Protein AF-X6MQ53-F1 (afdb_monomer_lite)

pLDDT: mean 82.18, std 17.22, range [30.92, 96.94]

Foldseek 3Di:
DDDDDDQDDDDDDPDDDDPLVVLLVVCVVPVVVSLVVLVVLLVQQPPADPVPRHRPRLNSLVSCVSVVVVVVLLVQCVVCLVVVVPVSNLSSLVSLLRPSNDDAPCCCPPPPVVLVVLVVSCPDPSNVVDPSNNVSSVSNNVVVVVRNVVVVVVVVVVVVVVVVVVVVVVPD

Radius of gyration: 19.11 Å; chains: 1; bounding box: 44×43×60 Å

Structure (mmCIF, N/CA/C/O backbone):
data_AF-X6MQ53-F1
#
_entry.id   AF-X6MQ53-F1
#
loop_
_atom_site.group_PDB
_atom_site.id
_atom_site.type_symbol
_atom_site.label_atom_id
_atom_site.label_alt_id
_atom_site.label_comp_id
_atom_site.label_asym_id
_atom_site.label_entity_id
_atom_site.label_seq_id
_atom_site.pdbx_PDB_ins_code
_atom_site.Cartn_x
_atom_site.Cartn_y
_atom_site.Cartn_z
_atom_site.occupancy
_atom_site.B_iso_or_equiv
_atom_site.auth_seq_id
_atom_site.auth_comp_id
_atom_site.auth_asym_id
_atom_site.auth_atom_id
_atom_site.pdbx_PDB_model_num
ATOM 1 N N . MET A 1 1 ? 8.167 -14.534 15.665 1.00 30.92 1 MET A N 1
ATOM 2 C CA . MET A 1 1 ? 8.644 -15.421 14.586 1.00 30.92 1 MET A CA 1
ATOM 3 C C . MET A 1 1 ? 8.215 -14.797 13.272 1.00 30.92 1 MET A C 1
ATOM 5 O O . MET A 1 1 ? 7.021 -14.653 13.065 1.00 30.92 1 MET A O 1
ATOM 9 N N . SER A 1 2 ? 9.162 -14.302 12.473 1.00 35.38 2 SER A N 1
ATOM 10 C CA . SER A 1 2 ? 8.902 -13.622 11.197 1.00 35.38 2 SER A CA 1
ATOM 11 C C . SER A 1 2 ? 9.355 -14.527 10.059 1.00 35.38 2 SER A C 1
ATOM 13 O O . SER A 1 2 ? 10.552 -14.615 9.778 1.00 35.38 2 SER A O 1
ATOM 15 N N . GLU A 1 3 ? 8.414 -15.227 9.445 1.00 42.69 3 GLU A N 1
ATOM 16 C CA . GLU A 1 3 ? 8.685 -16.052 8.277 1.00 42.69 3 GLU A CA 1
ATOM 17 C C . GLU A 1 3 ? 8.462 -15.269 6.973 1.00 42.69 3 GLU A C 1
ATOM 19 O O . GLU A 1 3 ? 7.389 -14.733 6.724 1.00 42.69 3 GLU A O 1
ATOM 24 N N . ILE A 1 4 ? 9.520 -15.288 6.154 1.00 40.56 4 ILE A N 1
ATOM 25 C CA . ILE A 1 4 ? 9.508 -15.465 4.695 1.00 40.56 4 ILE A CA 1
ATOM 26 C C . ILE A 1 4 ? 9.037 -14.258 3.866 1.00 40.56 4 ILE A C 1
ATOM 28 O O . ILE A 1 4 ? 7.897 -14.169 3.426 1.00 40.56 4 ILE A O 1
ATOM 32 N N . PHE A 1 5 ? 9.998 -13.404 3.500 1.00 48.75 5 PHE A N 1
ATOM 33 C CA . PHE A 1 5 ? 9.919 -12.635 2.257 1.00 48.75 5 PHE A CA 1
ATOM 34 C C . PHE A 1 5 ? 10.712 -13.381 1.182 1.00 48.75 5 PHE A C 1
ATOM 36 O O . PHE A 1 5 ? 11.942 -13.446 1.241 1.00 48.75 5 PHE A O 1
ATOM 43 N N . LYS A 1 6 ? 10.012 -13.982 0.212 1.00 43.50 6 LYS A N 1
ATOM 44 C CA . LYS A 1 6 ? 10.640 -14.453 -1.027 1.00 43.50 6 LYS A CA 1
ATOM 45 C C . LYS A 1 6 ? 11.062 -13.218 -1.821 1.00 43.50 6 LYS A C 1
ATOM 47 O O . LYS A 1 6 ? 10.216 -12.470 -2.294 1.00 43.50 6 LYS A O 1
ATOM 52 N N . SER A 1 7 ? 12.367 -12.995 -1.938 1.00 46.00 7 SER A N 1
ATOM 53 C CA . SER A 1 7 ? 12.924 -11.955 -2.803 1.00 46.00 7 SER A CA 1
ATOM 54 C C . SER A 1 7 ? 12.490 -12.207 -4.248 1.00 46.00 7 SER A C 1
ATOM 56 O O . SER A 1 7 ? 12.800 -13.270 -4.795 1.00 46.00 7 SER A O 1
ATOM 58 N N . ARG A 1 8 ? 11.797 -11.248 -4.866 1.00 48.16 8 ARG A N 1
ATOM 59 C CA . ARG A 1 8 ? 11.496 -11.283 -6.301 1.00 48.16 8 ARG A CA 1
ATOM 60 C C . ARG A 1 8 ? 12.811 -11.139 -7.077 1.00 48.16 8 ARG A C 1
ATOM 62 O O . ARG A 1 8 ? 13.616 -10.261 -6.785 1.00 48.16 8 ARG A O 1
ATOM 69 N N . SER A 1 9 ? 13.079 -12.058 -8.001 1.00 41.34 9 SER A N 1
ATOM 70 C CA . SER A 1 9 ? 14.337 -12.123 -8.752 1.00 41.34 9 SER A CA 1
ATOM 71 C C . SER A 1 9 ? 14.326 -11.134 -9.921 1.00 41.34 9 SER A C 1
ATOM 73 O O . SER A 1 9 ? 13.985 -11.509 -11.041 1.00 41.34 9 SER A O 1
ATOM 75 N N . GLY A 1 10 ? 14.681 -9.877 -9.649 1.00 46.91 10 GLY A N 1
ATOM 76 C CA . GLY A 1 10 ? 14.971 -8.851 -10.654 1.00 46.91 10 GLY A CA 1
ATOM 77 C C . GLY A 1 10 ? 16.481 -8.647 -10.877 1.00 46.91 10 GLY A C 1
ATOM 78 O O . GLY A 1 10 ? 17.297 -9.084 -10.055 1.00 46.91 10 GLY A O 1
ATOM 79 N N . PRO A 1 11 ? 16.892 -8.007 -11.988 1.00 44.22 11 PRO A N 1
ATOM 80 C CA . PRO A 1 11 ? 18.291 -7.658 -12.225 1.00 44.22 11 PRO A CA 1
ATOM 81 C C . PRO A 1 11 ? 18.813 -6.730 -11.116 1.00 44.22 11 PRO A C 1
ATOM 83 O O . PRO A 1 11 ? 18.205 -5.711 -10.801 1.00 44.22 11 PRO A O 1
ATOM 86 N N . LYS A 1 12 ? 19.957 -7.091 -10.517 1.00 47.50 12 LYS A N 1
ATOM 87 C CA . LYS A 1 12 ? 20.595 -6.320 -9.438 1.00 47.50 12 LYS A CA 1
ATOM 88 C C . LYS A 1 12 ? 21.009 -4.933 -9.947 1.00 47.50 12 LYS A C 1
ATOM 90 O O . LYS A 1 12 ? 21.859 -4.873 -10.837 1.00 47.50 12 LYS A O 1
ATOM 95 N N . PRO A 1 13 ? 20.518 -3.831 -9.354 1.00 47.22 13 PRO A N 1
ATOM 96 C CA . PRO A 1 13 ? 21.016 -2.507 -9.687 1.00 47.22 13 PRO A CA 1
ATOM 97 C C . PRO A 1 13 ? 22.448 -2.358 -9.163 1.00 47.22 13 PRO A C 1
ATOM 99 O O . PRO A 1 13 ? 22.707 -2.496 -7.965 1.00 47.22 13 PRO A O 1
ATOM 102 N N . THR A 1 14 ? 23.391 -2.077 -10.057 1.00 53.09 14 THR A N 1
ATOM 103 C CA . THR A 1 14 ? 24.742 -1.636 -9.705 1.00 53.09 14 THR A CA 1
ATOM 104 C C . THR A 1 14 ? 24.769 -0.119 -9.492 1.00 53.09 14 THR A C 1
ATOM 106 O O . THR A 1 14 ? 24.431 0.650 -10.383 1.00 53.09 14 THR A O 1
ATOM 109 N N . SER A 1 15 ? 25.243 0.277 -8.307 1.00 52.56 15 SER A N 1
ATOM 110 C CA . SER A 1 15 ? 25.580 1.633 -7.833 1.00 52.56 15 SER A CA 1
ATOM 111 C C . SER A 1 15 ? 24.434 2.568 -7.398 1.00 52.56 15 SER A C 1
ATOM 113 O O . SER A 1 15 ? 23.763 3.205 -8.197 1.00 52.56 15 SER A O 1
ATOM 115 N N . LEU A 1 16 ? 24.253 2.688 -6.079 1.00 46.47 16 LEU A N 1
ATOM 116 C CA . LEU A 1 16 ? 24.550 3.894 -5.292 1.00 46.47 16 LEU A CA 1
ATOM 117 C C . LEU A 1 16 ? 24.456 3.524 -3.802 1.00 46.47 16 LEU A C 1
ATOM 119 O O . LEU A 1 16 ? 23.727 2.604 -3.440 1.00 46.47 16 LEU A O 1
ATOM 123 N N . ASP A 1 17 ? 25.178 4.259 -2.960 1.00 54.31 17 ASP A N 1
ATOM 124 C CA . ASP A 1 17 ? 25.479 4.054 -1.531 1.00 54.31 17 ASP A CA 1
ATOM 125 C C . ASP A 1 17 ? 24.264 4.133 -0.568 1.00 54.31 17 ASP A C 1
ATOM 127 O O . ASP A 1 17 ? 24.298 4.709 0.518 1.00 54.31 17 ASP A O 1
ATOM 131 N N . TRP A 1 18 ? 23.119 3.600 -0.985 1.00 60.84 18 TRP A N 1
ATOM 132 C CA . TRP A 1 18 ? 21.938 3.424 -0.160 1.00 60.84 18 TRP A CA 1
ATOM 133 C C . TRP A 1 18 ? 21.917 1.982 0.325 1.00 60.84 18 TRP A C 1
ATOM 135 O O . TRP A 1 18 ? 21.595 1.064 -0.433 1.00 60.84 18 TRP A O 1
ATOM 145 N N . ASN A 1 19 ? 22.230 1.763 1.603 1.00 85.44 19 ASN A N 1
ATOM 146 C CA . ASN A 1 19 ? 22.020 0.460 2.222 1.00 85.44 19 ASN A CA 1
ATOM 147 C C . ASN A 1 19 ? 20.509 0.226 2.365 1.00 85.44 19 ASN A C 1
ATOM 149 O O . ASN A 1 19 ? 19.901 0.497 3.396 1.00 85.44 19 ASN A O 1
ATOM 153 N N . LEU A 1 20 ? 19.894 -0.250 1.285 1.00 84.75 20 LEU A N 1
ATOM 154 C CA . LEU A 1 20 ? 18.461 -0.485 1.157 1.00 84.75 20 LEU A CA 1
ATOM 155 C C . LEU A 1 20 ? 17.927 -1.405 2.263 1.00 84.75 20 LEU A C 1
ATOM 157 O O . LEU A 1 20 ? 16.833 -1.185 2.778 1.00 84.75 20 LEU A O 1
ATOM 161 N N . LYS A 1 21 ? 18.737 -2.384 2.684 1.00 87.25 21 LYS A N 1
ATOM 162 C CA . LYS A 1 21 ? 18.425 -3.243 3.829 1.00 87.25 21 LYS A CA 1
ATOM 163 C C . LYS A 1 21 ? 18.369 -2.441 5.124 1.00 87.25 21 LYS A C 1
ATOM 165 O O . LYS A 1 21 ? 17.410 -2.597 5.871 1.00 87.25 21 LYS A O 1
ATOM 170 N N . GLN A 1 22 ? 19.348 -1.570 5.373 1.00 89.25 22 GLN A N 1
ATOM 171 C CA . GLN A 1 22 ? 19.333 -0.688 6.543 1.00 89.25 22 GLN A CA 1
ATOM 172 C C . GLN A 1 22 ? 18.131 0.257 6.511 1.00 89.25 22 GLN A C 1
ATOM 174 O O . GLN A 1 22 ? 17.426 0.373 7.507 1.00 89.25 22 GLN A O 1
ATOM 179 N N . PHE A 1 23 ? 17.841 0.862 5.358 1.00 89.88 23 PHE A N 1
ATOM 180 C CA . PHE A 1 23 ? 16.658 1.701 5.183 1.00 89.88 23 PHE A CA 1
ATOM 181 C C . PHE A 1 23 ? 15.368 0.949 5.526 1.00 89.88 23 PHE A C 1
ATOM 183 O O . PHE A 1 23 ? 14.536 1.461 6.272 1.00 89.88 23 PHE A O 1
ATOM 190 N N . PHE A 1 24 ? 15.206 -0.276 5.023 1.00 90.94 24 PHE A N 1
ATOM 191 C CA . PHE A 1 24 ? 14.028 -1.086 5.316 1.00 90.94 24 PHE A CA 1
ATOM 192 C C . PHE A 1 24 ? 13.961 -1.504 6.793 1.00 90.94 24 PHE A C 1
ATOM 194 O O . PHE A 1 24 ? 12.895 -1.469 7.404 1.00 90.94 24 PHE A O 1
ATOM 201 N N . GLN A 1 25 ? 15.094 -1.837 7.413 1.00 91.44 25 GLN A N 1
ATOM 202 C CA . GLN A 1 25 ? 15.150 -2.104 8.853 1.00 91.44 25 GLN A CA 1
ATOM 203 C C . GLN A 1 25 ? 14.749 -0.874 9.675 1.00 91.44 25 GLN A C 1
ATOM 205 O O . GLN A 1 25 ? 13.986 -0.998 10.634 1.00 91.44 25 GLN A O 1
ATOM 210 N N . ASP A 1 26 ? 15.219 0.310 9.291 1.00 92.31 26 ASP A N 1
ATOM 211 C CA . ASP A 1 26 ? 14.870 1.568 9.948 1.00 92.31 26 ASP A CA 1
ATOM 212 C C . ASP A 1 26 ? 13.396 1.922 9.732 1.00 92.31 26 ASP A C 1
ATOM 214 O O . ASP A 1 26 ? 12.738 2.386 10.664 1.00 92.31 26 ASP A O 1
ATOM 218 N N . PHE A 1 27 ? 12.850 1.634 8.547 1.00 92.44 27 PHE A N 1
ATOM 219 C CA . PHE A 1 27 ? 11.418 1.722 8.261 1.00 92.44 27 PHE A CA 1
ATOM 220 C C . PHE A 1 27 ? 10.616 0.824 9.211 1.00 92.44 27 PHE A C 1
ATOM 222 O O . PHE A 1 27 ? 9.654 1.279 9.822 1.00 92.44 27 PHE A O 1
ATOM 229 N N . CYS A 1 28 ? 11.035 -0.428 9.404 1.00 91.62 28 CYS A N 1
ATOM 230 C CA . CYS A 1 28 ? 10.374 -1.355 10.322 1.00 91.62 28 CYS A CA 1
ATOM 231 C C . CYS A 1 28 ? 10.456 -0.909 11.789 1.00 91.62 28 CYS A C 1
ATOM 233 O O . CYS A 1 28 ? 9.496 -1.105 12.533 1.00 91.62 28 CYS A O 1
ATOM 235 N N . LYS A 1 29 ? 11.569 -0.293 12.207 1.00 93.25 29 LYS A N 1
ATOM 236 C CA . LYS A 1 29 ? 11.746 0.245 13.568 1.00 93.25 29 LYS A CA 1
ATOM 237 C C . LYS A 1 29 ? 10.962 1.537 13.798 1.00 93.25 29 LYS A C 1
ATOM 239 O O . LYS A 1 29 ? 10.455 1.759 14.893 1.00 93.25 29 LYS A O 1
ATOM 244 N N . SER A 1 30 ? 10.881 2.402 12.790 1.00 94.00 30 SER A N 1
ATOM 245 C CA . SER A 1 30 ? 10.193 3.693 12.863 1.00 94.00 30 SER A CA 1
ATOM 246 C C . SER A 1 30 ? 9.342 3.933 11.610 1.00 94.00 30 SER A C 1
ATOM 248 O O . SER A 1 30 ? 9.726 4.712 10.728 1.00 94.00 30 SER A O 1
ATOM 250 N N . PRO A 1 31 ? 8.149 3.314 11.535 1.00 91.81 31 PRO A N 1
ATOM 251 C CA . PRO A 1 31 ? 7.302 3.379 10.346 1.00 91.81 31 PRO A CA 1
ATOM 252 C C . PRO A 1 31 ? 6.933 4.797 9.920 1.00 91.81 31 PRO A C 1
ATOM 254 O O . PRO A 1 31 ? 6.937 5.109 8.735 1.00 91.81 31 PRO A O 1
ATOM 257 N N . GLN A 1 32 ? 6.688 5.704 10.868 1.00 90.12 32 GLN A N 1
ATOM 258 C CA . GLN A 1 32 ? 6.350 7.095 10.551 1.00 90.12 32 GLN A CA 1
ATOM 259 C C . GLN A 1 32 ? 7.504 7.842 9.868 1.00 90.12 32 GLN A C 1
ATOM 261 O O . GLN A 1 32 ? 7.282 8.595 8.917 1.00 90.12 32 GLN A O 1
ATOM 266 N N . LYS A 1 33 ? 8.743 7.642 10.340 1.00 91.44 33 LYS A N 1
ATOM 267 C CA . LYS A 1 33 ? 9.937 8.211 9.702 1.00 91.44 33 LYS A CA 1
ATOM 268 C C . LYS A 1 33 ? 10.139 7.575 8.330 1.00 91.44 33 LYS A C 1
ATOM 270 O O . LYS A 1 33 ? 10.333 8.288 7.350 1.00 91.44 33 LYS A O 1
ATOM 275 N N . GLY A 1 34 ? 10.004 6.254 8.260 1.00 91.62 34 GLY A N 1
ATOM 276 C CA . GLY A 1 34 ? 10.089 5.491 7.026 1.00 91.62 34 GLY A CA 1
ATOM 277 C C . GLY A 1 34 ? 9.104 5.964 5.951 1.00 91.62 34 GLY A C 1
ATOM 278 O O . GLY A 1 34 ? 9.518 6.261 4.836 1.00 91.62 34 GLY A O 1
ATOM 279 N N . LEU A 1 35 ? 7.820 6.127 6.287 1.00 92.75 35 LEU A N 1
ATOM 280 C CA . LEU A 1 35 ? 6.784 6.618 5.369 1.00 92.75 35 LEU A CA 1
ATOM 281 C C . LEU A 1 35 ? 7.104 8.017 4.824 1.00 92.75 35 LEU A C 1
ATOM 283 O O . LEU A 1 35 ? 6.873 8.282 3.645 1.00 92.75 35 LEU A O 1
ATOM 287 N N . LYS A 1 36 ? 7.670 8.911 5.650 1.00 92.25 36 LYS A N 1
ATOM 288 C CA . LYS A 1 36 ? 8.117 10.238 5.192 1.00 92.25 36 LYS A CA 1
ATOM 289 C C . LYS A 1 36 ? 9.237 10.127 4.159 1.00 92.25 36 LYS A C 1
ATOM 291 O O . LYS A 1 36 ? 9.196 10.839 3.160 1.00 92.25 36 LYS A O 1
ATOM 296 N N . GLU A 1 37 ? 10.207 9.247 4.378 1.00 91.56 37 GLU A N 1
ATOM 297 C CA . GLU A 1 37 ? 11.313 9.037 3.440 1.00 91.56 37 GLU A CA 1
ATOM 298 C C 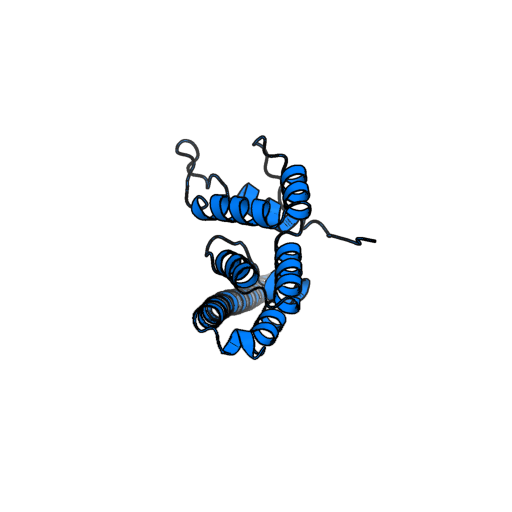. GLU A 1 37 ? 10.849 8.379 2.136 1.00 91.56 37 GLU A C 1
ATOM 300 O O . GLU A 1 37 ? 11.185 8.871 1.062 1.00 91.56 37 GLU A O 1
ATOM 305 N N . VAL A 1 38 ? 9.995 7.350 2.197 1.00 91.88 38 VAL A N 1
ATOM 306 C CA . VAL A 1 38 ? 9.407 6.750 0.984 1.00 91.88 38 VAL A CA 1
ATOM 307 C C . VAL A 1 38 ? 8.615 7.799 0.200 1.00 91.88 38 VAL A C 1
ATOM 309 O O . VAL A 1 38 ? 8.771 7.913 -1.011 1.00 91.88 38 VAL A O 1
ATOM 312 N N . LYS A 1 39 ? 7.823 8.639 0.876 1.00 92.06 39 LYS A N 1
ATOM 313 C CA . LYS A 1 39 ? 7.099 9.732 0.216 1.00 92.06 39 LYS A CA 1
ATOM 314 C C . LYS A 1 39 ? 8.041 10.719 -0.484 1.00 92.06 39 LYS A C 1
ATOM 316 O O . LYS A 1 39 ? 7.736 11.144 -1.595 1.00 92.06 39 LYS A O 1
ATOM 321 N N . LYS A 1 40 ? 9.171 11.077 0.138 1.00 91.06 40 LYS A N 1
ATOM 322 C CA . LYS A 1 40 ? 10.193 11.931 -0.492 1.00 91.06 40 LYS A CA 1
ATOM 323 C C . LYS A 1 40 ? 10.780 11.268 -1.738 1.00 91.06 40 LYS A C 1
ATOM 325 O O . LYS A 1 40 ? 10.890 11.932 -2.765 1.00 91.06 40 LYS A O 1
ATOM 330 N N . LEU A 1 41 ? 11.097 9.973 -1.669 1.00 90.25 41 LEU A N 1
ATOM 331 C CA . LEU A 1 41 ? 11.582 9.211 -2.825 1.00 90.25 41 LEU A CA 1
ATOM 332 C C . LEU A 1 41 ? 10.566 9.240 -3.974 1.00 90.25 41 LEU A C 1
ATOM 334 O O . LEU A 1 41 ? 10.932 9.571 -5.095 1.00 90.25 41 LEU A O 1
ATOM 338 N N . LEU A 1 42 ? 9.285 8.997 -3.685 1.00 89.75 42 LEU A N 1
ATOM 339 C CA . LEU A 1 42 ? 8.218 9.028 -4.692 1.00 89.75 42 LEU A CA 1
ATOM 340 C C . LEU A 1 42 ? 7.996 10.425 -5.284 1.00 89.75 42 LEU A C 1
ATOM 342 O O . LEU A 1 42 ? 7.727 10.546 -6.473 1.00 89.75 42 LEU A O 1
ATOM 346 N N . SER A 1 43 ? 8.120 11.494 -4.486 1.00 88.81 43 SER A N 1
ATOM 347 C CA . SER A 1 43 ? 7.982 12.871 -4.996 1.00 88.81 43 SER A CA 1
ATOM 348 C C . SER A 1 43 ? 9.074 13.272 -5.987 1.00 88.81 43 SER A C 1
ATOM 350 O O . SER A 1 43 ? 8.888 14.217 -6.743 1.00 88.81 43 SER A O 1
ATOM 352 N N . ARG A 1 44 ? 10.186 12.538 -5.980 1.00 87.75 44 ARG A N 1
ATOM 353 C CA . ARG A 1 44 ? 11.358 12.742 -6.830 1.00 87.75 44 ARG A CA 1
ATOM 354 C C . ARG A 1 44 ? 11.541 11.606 -7.837 1.00 87.75 44 ARG A C 1
ATOM 356 O O . ARG A 1 44 ? 12.595 11.474 -8.442 1.00 87.75 44 ARG A O 1
ATOM 363 N N . ALA A 1 45 ? 10.535 10.747 -8.000 1.00 84.06 45 ALA A N 1
ATOM 364 C CA . ALA A 1 45 ? 10.628 9.587 -8.881 1.00 84.06 45 ALA A CA 1
ATOM 365 C C . ALA A 1 45 ? 10.729 9.974 -10.366 1.00 84.06 45 ALA A C 1
ATOM 367 O O . ALA A 1 45 ? 11.286 9.214 -11.149 1.00 84.06 45 ALA A O 1
ATOM 368 N N . ALA A 1 46 ? 10.223 11.156 -10.731 1.00 83.69 46 ALA A N 1
ATOM 369 C CA . ALA A 1 46 ? 10.346 11.721 -12.071 1.00 83.69 46 ALA A CA 1
ATOM 370 C C . ALA A 1 46 ? 11.687 12.435 -12.316 1.00 83.69 46 ALA A C 1
ATOM 372 O O . ALA A 1 46 ? 11.952 12.830 -13.450 1.00 83.69 46 ALA A O 1
ATOM 373 N N . ASP A 1 47 ? 12.506 12.640 -11.275 1.00 87.25 47 ASP A N 1
ATOM 374 C CA . ASP A 1 47 ? 13.815 13.271 -11.425 1.00 87.25 47 ASP A CA 1
ATOM 375 C C . ASP A 1 47 ? 14.685 12.352 -12.290 1.00 87.25 47 ASP A C 1
ATOM 377 O O . ASP A 1 47 ? 14.849 11.166 -11.986 1.00 87.25 47 ASP A O 1
ATOM 381 N N . VAL A 1 48 ? 15.256 12.905 -13.356 1.00 85.81 48 VAL A N 1
ATOM 382 C CA . VAL A 1 48 ? 16.173 12.189 -14.243 1.00 85.81 48 VAL A CA 1
ATOM 383 C C . VAL A 1 48 ? 17.602 12.645 -14.002 1.00 85.81 48 VAL A C 1
ATOM 385 O O . VAL A 1 48 ? 17.865 13.813 -13.708 1.00 85.81 48 VAL A O 1
ATOM 388 N N . ASP A 1 49 ? 18.534 11.713 -14.124 1.00 78.12 49 ASP A N 1
ATOM 389 C CA . ASP A 1 49 ? 19.954 12.017 -14.133 1.00 78.12 49 ASP A CA 1
ATOM 390 C C . ASP A 1 49 ? 20.297 12.813 -15.411 1.00 78.12 49 ASP A C 1
ATOM 392 O O . ASP A 1 49 ? 20.014 12.346 -16.517 1.00 78.12 49 ASP A O 1
ATOM 396 N N . PRO A 1 50 ? 20.899 14.009 -15.307 1.00 76.19 50 PRO A N 1
ATOM 397 C CA . PRO A 1 50 ? 21.195 14.841 -16.471 1.00 76.19 50 PRO A CA 1
ATOM 398 C C . PRO A 1 50 ? 22.297 14.271 -17.380 1.00 76.19 50 PRO A C 1
ATOM 400 O O . PRO A 1 50 ? 22.418 14.710 -18.521 1.00 76.19 50 PRO A O 1
ATOM 403 N N . GLN A 1 51 ? 23.109 13.326 -16.899 1.00 79.38 51 GLN A N 1
ATOM 404 C CA . GLN A 1 51 ? 24.172 12.675 -17.666 1.00 79.38 51 GLN A CA 1
ATOM 405 C C . GLN A 1 51 ? 23.681 11.405 -18.361 1.00 79.38 51 GLN A C 1
ATOM 407 O O . GLN A 1 51 ? 24.065 11.148 -19.500 1.00 79.38 51 GLN A O 1
ATOM 412 N N . THR A 1 52 ? 22.849 10.605 -17.690 1.00 81.75 52 THR A N 1
ATOM 413 C CA . THR A 1 52 ? 22.399 9.302 -18.218 1.00 81.75 52 THR A CA 1
ATOM 414 C C . THR A 1 52 ? 20.973 9.320 -18.766 1.00 81.75 52 THR A C 1
ATOM 416 O O . THR A 1 52 ? 20.579 8.396 -19.476 1.00 81.75 52 THR A O 1
ATOM 419 N N . GLY A 1 53 ? 20.185 10.349 -18.442 1.00 80.19 53 GLY A N 1
ATOM 420 C CA . GLY A 1 53 ? 18.761 10.444 -18.769 1.00 80.19 53 GLY A CA 1
ATOM 421 C C . GLY A 1 53 ? 17.876 9.456 -18.001 1.00 80.19 53 GLY A C 1
ATOM 422 O O . GLY A 1 53 ? 16.678 9.386 -18.268 1.00 80.19 53 GLY A O 1
ATOM 423 N N . GLN A 1 54 ? 18.438 8.676 -17.071 1.00 76.75 54 GLN A N 1
ATOM 424 C CA . GLN A 1 54 ? 17.711 7.630 -16.352 1.00 76.75 54 GLN A CA 1
ATOM 425 C C . GLN A 1 54 ? 17.000 8.166 -15.101 1.00 76.75 54 GLN A C 1
ATOM 427 O O . GLN A 1 54 ? 17.490 9.112 -14.479 1.00 76.75 54 GLN A O 1
ATOM 432 N N . PRO A 1 55 ? 15.884 7.548 -14.670 1.00 80.75 55 PRO A N 1
ATOM 433 C CA . PRO A 1 55 ? 15.216 7.907 -13.422 1.00 80.75 55 PRO A CA 1
ATOM 434 C C . PRO A 1 55 ? 16.125 7.723 -12.195 1.00 80.75 55 PRO A C 1
ATOM 436 O O . PRO A 1 55 ? 16.626 6.633 -11.911 1.00 80.75 55 PRO A O 1
ATOM 439 N N . LEU A 1 56 ? 16.300 8.784 -11.405 1.00 80.00 56 LEU A N 1
ATOM 440 C CA . LEU A 1 56 ? 17.292 8.849 -10.324 1.00 80.00 56 LEU A CA 1
ATOM 441 C C . LEU A 1 56 ? 16.973 7.917 -9.137 1.00 80.00 56 LEU A C 1
ATOM 443 O O . LEU A 1 56 ? 17.848 7.568 -8.337 1.00 80.00 56 LEU A O 1
ATOM 447 N N . HIS A 1 57 ? 15.700 7.557 -8.955 1.00 84.75 57 HIS A N 1
ATOM 448 C CA . HIS A 1 57 ? 15.211 6.892 -7.740 1.00 84.75 57 HIS A CA 1
ATOM 449 C C . HIS A 1 57 ? 14.419 5.609 -7.979 1.00 84.75 57 HIS A C 1
ATOM 451 O O . HIS A 1 57 ? 14.050 4.945 -7.008 1.00 84.75 57 HIS A O 1
ATOM 457 N N . GLU A 1 58 ? 14.216 5.218 -9.234 1.00 83.69 58 GLU A N 1
ATOM 458 C CA . GLU A 1 58 ? 13.454 4.021 -9.599 1.00 83.69 58 GLU A CA 1
ATOM 459 C C . GLU A 1 58 ? 14.010 2.765 -8.911 1.00 83.69 58 GLU A C 1
ATOM 461 O O . GLU A 1 58 ? 13.281 2.080 -8.193 1.00 83.69 58 GLU A O 1
ATOM 466 N N . HIS A 1 59 ? 15.327 2.537 -8.975 1.00 83.38 59 HIS A N 1
ATOM 467 C CA . HIS A 1 59 ? 15.981 1.396 -8.320 1.00 83.38 59 HIS A CA 1
ATOM 468 C C . HIS A 1 59 ? 15.750 1.334 -6.797 1.00 83.38 59 HIS A C 1
ATOM 470 O O . HIS A 1 59 ? 15.654 0.246 -6.228 1.00 83.38 59 HIS A O 1
ATOM 476 N N . LYS A 1 60 ? 15.633 2.483 -6.111 1.00 87.62 60 LYS A N 1
ATOM 477 C CA . LYS A 1 60 ? 15.373 2.523 -4.658 1.00 87.62 60 LYS A CA 1
ATOM 478 C C . LYS A 1 60 ? 13.933 2.152 -4.342 1.00 87.62 60 LYS A C 1
ATOM 480 O O . LYS A 1 60 ? 13.681 1.466 -3.354 1.00 87.62 60 LYS A O 1
ATOM 485 N N . ILE A 1 61 ? 13.002 2.622 -5.167 1.00 88.81 61 ILE A N 1
ATOM 486 C CA . ILE A 1 61 ? 11.576 2.351 -5.004 1.00 88.81 61 ILE A CA 1
ATOM 487 C C . ILE A 1 61 ? 11.309 0.867 -5.287 1.00 88.81 61 ILE A C 1
ATOM 489 O O . ILE A 1 61 ? 10.689 0.202 -4.459 1.00 88.81 61 ILE A O 1
ATOM 493 N N . HIS A 1 62 ? 11.852 0.321 -6.379 1.00 88.12 62 HIS A N 1
ATOM 494 C CA . HIS A 1 62 ? 11.769 -1.112 -6.677 1.00 88.12 62 HIS A CA 1
ATOM 495 C C . HIS A 1 62 ? 12.403 -1.959 -5.578 1.00 88.12 62 HIS A C 1
ATOM 497 O O . HIS A 1 62 ? 11.763 -2.873 -5.062 1.00 88.12 62 HIS A O 1
ATOM 503 N N . GLY A 1 63 ? 13.604 -1.594 -5.128 1.00 89.88 63 GLY A N 1
ATOM 504 C CA . GLY A 1 63 ? 14.256 -2.292 -4.029 1.00 89.88 63 GLY A CA 1
ATOM 505 C C . GLY A 1 63 ? 13.434 -2.285 -2.731 1.00 89.88 63 GLY A C 1
ATOM 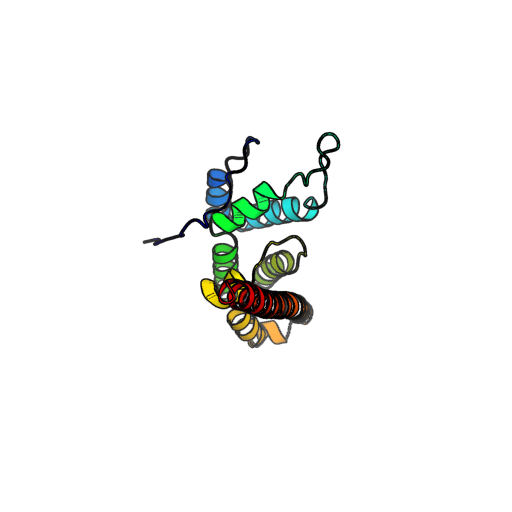506 O O . GLY A 1 63 ? 13.388 -3.284 -2.015 1.00 89.88 63 GLY A O 1
ATOM 507 N N . PHE A 1 64 ? 12.745 -1.184 -2.413 1.00 90.81 64 PHE A N 1
ATOM 508 C CA . PHE A 1 64 ? 11.847 -1.139 -1.256 1.00 90.81 64 PHE A CA 1
ATOM 509 C C . PHE A 1 64 ? 10.698 -2.150 -1.386 1.00 90.81 64 PHE A C 1
ATOM 511 O O . PHE A 1 64 ? 10.359 -2.813 -0.404 1.00 90.81 64 PHE A O 1
ATOM 518 N N . ILE A 1 65 ? 10.127 -2.308 -2.583 1.00 91.38 65 ILE A N 1
ATOM 519 C CA . ILE A 1 65 ? 9.095 -3.319 -2.844 1.00 91.38 65 ILE A CA 1
ATOM 520 C C . ILE A 1 65 ? 9.653 -4.734 -2.713 1.00 91.38 65 ILE A C 1
ATOM 522 O O . ILE A 1 65 ? 9.049 -5.547 -2.015 1.00 91.38 65 ILE A O 1
ATOM 526 N N . GLU A 1 66 ? 10.816 -5.012 -3.303 1.00 89.38 66 GLU A N 1
ATOM 527 C CA . GLU A 1 66 ? 11.468 -6.329 -3.246 1.00 89.38 66 GLU A CA 1
ATOM 528 C C . GLU A 1 66 ? 11.773 -6.789 -1.815 1.00 89.38 66 GLU A C 1
ATOM 530 O O . GLU A 1 66 ? 11.754 -7.986 -1.529 1.00 89.38 66 GLU A O 1
ATOM 535 N N . LEU A 1 67 ? 12.024 -5.849 -0.899 1.00 89.94 67 LEU A N 1
ATOM 536 C CA . LEU A 1 67 ? 12.237 -6.137 0.522 1.00 89.94 67 LEU A CA 1
ATOM 537 C C . LEU A 1 67 ? 10.942 -6.324 1.329 1.00 89.94 67 LEU A C 1
ATOM 539 O O . LEU A 1 67 ? 11.014 -6.549 2.535 1.00 89.94 67 LEU A O 1
ATOM 543 N N . GLY A 1 68 ? 9.767 -6.243 0.700 1.00 90.94 68 GLY A N 1
ATOM 544 C CA . GLY A 1 68 ? 8.475 -6.394 1.374 1.00 90.94 68 GLY A CA 1
ATOM 545 C C . GLY A 1 68 ? 7.839 -5.075 1.817 1.00 90.94 68 GLY A C 1
ATOM 546 O O . GLY A 1 68 ? 6.949 -5.072 2.669 1.00 90.94 68 GLY A O 1
ATOM 547 N N . GLY A 1 69 ? 8.251 -3.943 1.239 1.00 92.94 69 GLY A N 1
ATOM 548 C CA . GLY A 1 69 ? 7.704 -2.616 1.533 1.00 92.94 69 GLY A CA 1
ATOM 549 C C . GLY A 1 69 ? 6.180 -2.531 1.437 1.00 92.94 69 GLY A C 1
ATOM 550 O O . GLY A 1 69 ? 5.534 -2.010 2.348 1.00 92.94 69 GLY A O 1
ATOM 551 N N . ALA A 1 70 ? 5.589 -3.102 0.383 1.00 93.19 70 ALA A N 1
ATOM 552 C CA . ALA A 1 70 ? 4.136 -3.130 0.198 1.00 93.19 70 ALA A CA 1
ATOM 553 C C . ALA A 1 70 ? 3.419 -3.946 1.289 1.00 93.19 70 ALA A C 1
ATOM 555 O O . ALA A 1 70 ? 2.437 -3.477 1.867 1.00 93.19 70 ALA A O 1
ATOM 556 N N . ALA A 1 71 ? 3.948 -5.124 1.635 1.00 93.81 71 ALA A N 1
ATOM 557 C CA . ALA A 1 71 ? 3.411 -5.951 2.714 1.00 93.81 71 ALA A CA 1
ATOM 558 C C . ALA A 1 71 ? 3.469 -5.216 4.058 1.00 93.81 71 ALA A C 1
ATOM 560 O O . ALA A 1 71 ? 2.504 -5.226 4.823 1.00 93.81 71 ALA A O 1
ATOM 561 N N . LYS A 1 72 ? 4.574 -4.508 4.321 1.00 95.00 72 LYS A N 1
ATOM 562 C CA . LYS A 1 72 ? 4.720 -3.721 5.544 1.00 95.00 72 LYS A CA 1
ATOM 563 C C . LYS A 1 72 ? 3.741 -2.547 5.595 1.00 95.00 72 LYS A C 1
ATOM 565 O O . LYS A 1 72 ? 3.198 -2.265 6.656 1.00 95.00 72 LYS A O 1
ATOM 570 N N . ILE A 1 73 ? 3.463 -1.883 4.471 1.00 95.75 73 ILE A N 1
ATOM 571 C CA . ILE A 1 73 ? 2.426 -0.837 4.404 1.00 95.75 73 ILE A CA 1
ATOM 572 C C . ILE A 1 73 ? 1.037 -1.418 4.694 1.00 95.75 73 ILE A C 1
ATOM 574 O O . ILE A 1 73 ? 0.280 -0.801 5.441 1.00 95.75 73 ILE A O 1
ATOM 578 N N . LYS A 1 74 ? 0.713 -2.605 4.164 1.00 96.12 74 LYS A N 1
ATOM 579 C CA . LYS A 1 74 ? -0.537 -3.311 4.488 1.00 96.12 74 LYS A CA 1
ATOM 580 C C . LYS A 1 74 ? -0.648 -3.611 5.984 1.00 96.12 74 LYS A C 1
ATOM 582 O O . LYS A 1 74 ? -1.685 -3.347 6.581 1.00 96.12 74 LYS A O 1
ATOM 587 N N . GLU A 1 75 ? 0.427 -4.106 6.597 1.00 96.38 75 GLU A N 1
ATOM 588 C CA . GLU A 1 75 ? 0.489 -4.348 8.045 1.00 96.38 75 GLU A CA 1
ATOM 589 C C . GLU A 1 75 ? 0.249 -3.058 8.849 1.00 96.38 75 GLU A C 1
ATOM 591 O O . GLU A 1 75 ? -0.489 -3.065 9.829 1.00 96.38 75 GLU A O 1
ATOM 596 N N . LEU A 1 76 ? 0.827 -1.929 8.423 1.00 96.69 76 LEU A N 1
ATOM 597 C CA . LEU A 1 76 ? 0.594 -0.635 9.074 1.00 96.69 76 LEU A CA 1
ATOM 598 C C . LEU A 1 76 ? -0.853 -0.165 8.924 1.00 96.69 76 LEU A C 1
ATOM 600 O O . LEU A 1 76 ? -1.418 0.340 9.888 1.00 96.69 76 LEU A O 1
ATOM 604 N N . LEU A 1 77 ? -1.462 -0.343 7.748 1.00 96.94 77 LEU A N 1
ATOM 605 C CA . LEU A 1 77 ? -2.876 -0.027 7.542 1.00 96.94 77 LEU A CA 1
ATOM 606 C C . LEU A 1 77 ? -3.773 -0.824 8.491 1.00 96.94 77 LEU A C 1
ATOM 608 O O . LEU A 1 77 ? -4.666 -0.237 9.090 1.00 96.94 77 LEU A O 1
ATOM 612 N N . ASP A 1 78 ? -3.502 -2.114 8.680 1.00 96.62 78 ASP A N 1
ATOM 613 C CA . ASP A 1 78 ? -4.236 -2.974 9.618 1.00 96.62 78 ASP A CA 1
ATOM 614 C C . ASP A 1 78 ? -4.071 -2.506 11.083 1.00 96.62 78 ASP A C 1
ATOM 616 O O . ASP A 1 78 ? -5.034 -2.377 11.847 1.00 96.62 78 ASP A O 1
ATOM 620 N N . GLN A 1 79 ? -2.849 -2.122 11.467 1.00 96.00 79 GLN A N 1
ATOM 621 C CA . GLN A 1 79 ? -2.561 -1.563 12.793 1.00 96.00 79 GLN A CA 1
ATOM 622 C C . GLN A 1 79 ? -3.228 -0.206 13.033 1.00 96.00 79 GLN A C 1
ATOM 624 O O . GLN A 1 79 ? -3.702 0.058 14.138 1.00 96.00 79 GLN A O 1
ATOM 629 N N . TYR A 1 80 ? -3.252 0.674 12.033 1.00 96.44 80 TYR A N 1
ATOM 630 C CA . TYR A 1 80 ? -3.931 1.963 12.143 1.00 96.44 80 TYR A CA 1
ATOM 631 C C . TYR A 1 80 ? -5.444 1.789 12.128 1.00 96.44 80 TYR A C 1
ATOM 633 O O . TYR A 1 80 ? -6.137 2.467 12.883 1.00 96.44 80 TYR A O 1
ATOM 641 N N . GLN A 1 81 ? -5.951 0.831 11.349 1.00 95.00 81 GLN A N 1
ATOM 642 C CA . GLN A 1 81 ? -7.366 0.499 11.317 1.00 95.00 81 GLN A CA 1
ATOM 643 C C . GLN A 1 81 ? -7.864 0.042 12.692 1.00 95.00 81 GLN A C 1
ATOM 645 O O . GLN A 1 81 ? -8.865 0.560 13.178 1.00 95.00 81 GLN A O 1
ATOM 650 N N . SER A 1 82 ? -7.160 -0.896 13.332 1.00 94.81 82 SER A N 1
ATOM 651 C CA . SER A 1 82 ? -7.541 -1.431 14.652 1.00 94.81 82 SER A CA 1
ATOM 652 C C . SER A 1 82 ? -7.522 -0.389 15.776 1.00 94.81 82 SER A C 1
ATOM 654 O O . SER A 1 82 ? -8.175 -0.579 16.799 1.00 94.81 82 SER A O 1
ATOM 656 N N . LYS A 1 83 ? -6.794 0.715 15.586 1.00 95.88 83 LYS A N 1
ATOM 657 C CA . LYS A 1 83 ? -6.700 1.838 16.531 1.00 95.88 83 LYS A CA 1
ATOM 658 C C . LYS A 1 83 ? -7.550 3.046 16.132 1.00 95.88 83 LYS A C 1
ATOM 660 O O . LYS A 1 83 ? -7.466 4.070 16.802 1.00 95.88 83 LYS A O 1
ATOM 665 N N . GLU A 1 84 ? -8.297 2.951 15.032 1.00 94.81 84 GLU A N 1
ATOM 666 C CA . GLU A 1 84 ? -9.011 4.073 14.406 1.00 94.81 84 GLU A CA 1
ATOM 667 C C . GLU A 1 84 ? -8.121 5.315 14.166 1.00 94.81 84 GLU A C 1
ATOM 669 O O . GLU A 1 84 ? -8.567 6.463 14.220 1.00 94.81 84 GLU A O 1
ATOM 674 N N . ASP A 1 85 ? -6.830 5.097 13.882 1.00 95.88 85 ASP A N 1
ATOM 675 C CA . ASP A 1 85 ? -5.862 6.161 13.604 1.00 95.88 85 ASP A CA 1
ATOM 676 C C . ASP A 1 85 ? -6.057 6.694 12.179 1.00 95.88 85 ASP A C 1
ATOM 678 O O . ASP A 1 85 ? -5.425 6.249 11.214 1.00 95.88 85 ASP A O 1
ATOM 682 N N . LYS A 1 86 ? -6.947 7.682 12.058 1.00 94.69 86 LYS A N 1
ATOM 683 C CA . LYS A 1 86 ? -7.264 8.369 10.798 1.00 94.69 86 LYS A CA 1
ATOM 684 C C . LYS A 1 86 ? -6.025 8.929 10.105 1.00 94.69 86 LYS A C 1
ATOM 686 O O . LYS A 1 86 ? -5.882 8.796 8.890 1.00 94.69 86 LYS A O 1
ATOM 691 N N . GLU A 1 87 ? -5.115 9.547 10.859 1.00 94.31 87 GLU A N 1
ATOM 692 C CA . GLU A 1 87 ? -3.922 10.170 10.284 1.00 94.31 87 GLU A CA 1
ATOM 693 C C . GLU A 1 87 ? -2.941 9.105 9.772 1.00 94.31 87 GLU A C 1
ATOM 695 O O . GLU A 1 87 ? -2.334 9.265 8.710 1.00 94.31 87 GLU A O 1
ATOM 700 N N . GLY A 1 88 ? -2.785 8.008 10.515 1.00 95.50 88 GLY A N 1
ATOM 701 C CA . GLY A 1 88 ? -2.024 6.831 10.105 1.00 95.50 88 GLY A CA 1
ATOM 702 C C . GLY A 1 88 ? -2.560 6.222 8.810 1.00 95.50 88 GLY A C 1
ATOM 703 O O . GLY A 1 88 ? -1.808 6.092 7.839 1.00 95.50 88 GLY A O 1
ATOM 704 N N . VAL A 1 89 ? -3.867 5.941 8.754 1.00 96.75 89 VAL A N 1
ATOM 705 C CA . VAL A 1 89 ? -4.529 5.408 7.551 1.00 96.75 89 VAL A CA 1
ATOM 706 C C . VAL A 1 89 ? -4.339 6.344 6.360 1.00 96.75 89 VAL A C 1
ATOM 708 O O . VAL A 1 89 ? -3.840 5.919 5.317 1.00 96.75 89 VAL A O 1
ATOM 711 N N . HIS A 1 90 ? -4.651 7.630 6.520 1.00 95.00 90 HIS A N 1
ATOM 712 C CA . HIS A 1 90 ? -4.519 8.610 5.445 1.00 95.00 90 HIS A CA 1
ATOM 713 C C . HIS A 1 90 ? -3.072 8.724 4.928 1.00 95.00 90 HIS A C 1
ATOM 715 O O . HIS A 1 90 ? -2.852 8.802 3.718 1.00 95.00 90 HIS A O 1
ATOM 721 N N . ARG A 1 91 ? -2.059 8.670 5.808 1.00 94.31 91 ARG A N 1
ATOM 722 C CA . ARG A 1 91 ? -0.640 8.679 5.398 1.00 94.31 91 ARG A CA 1
ATOM 723 C C . ARG A 1 91 ? -0.273 7.483 4.522 1.00 94.31 91 ARG A C 1
ATOM 725 O O . ARG A 1 91 ? 0.440 7.668 3.536 1.00 94.31 91 ARG A O 1
ATOM 732 N N . CYS A 1 92 ? -0.740 6.288 4.872 1.00 96.25 92 CYS A N 1
ATOM 733 C CA . CYS A 1 92 ? -0.504 5.083 4.082 1.00 96.25 92 CYS A CA 1
ATOM 734 C C . CYS A 1 92 ? -1.242 5.134 2.739 1.00 96.25 92 CYS A C 1
ATOM 736 O O . CYS A 1 92 ? -0.620 4.901 1.705 1.00 96.25 92 CYS A O 1
ATOM 738 N N . LEU A 1 93 ? -2.527 5.499 2.727 1.00 95.88 93 LEU A N 1
ATOM 739 C CA . LEU A 1 93 ? -3.314 5.582 1.491 1.00 95.88 93 LEU A CA 1
ATOM 740 C C . LEU A 1 93 ? -2.726 6.591 0.505 1.00 95.88 93 LEU A C 1
ATOM 742 O O . LEU A 1 93 ? -2.522 6.256 -0.655 1.00 95.88 93 LEU A O 1
ATOM 746 N N . LYS A 1 94 ? -2.315 7.770 0.982 1.00 92.81 94 LYS A N 1
ATOM 747 C CA . LYS A 1 94 ? -1.675 8.795 0.144 1.00 92.81 94 LYS A CA 1
ATOM 748 C C . LYS A 1 94 ? -0.381 8.325 -0.530 1.00 92.81 94 LYS A C 1
ATOM 750 O O . LYS A 1 94 ? 0.053 8.870 -1.543 1.00 92.81 94 LYS A O 1
ATOM 755 N N . LEU A 1 95 ? 0.293 7.356 0.078 1.00 93.00 95 LEU A N 1
ATOM 756 C CA . LEU A 1 95 ? 1.500 6.754 -0.469 1.00 93.00 95 LEU A CA 1
ATOM 757 C C . LEU A 1 95 ? 1.156 5.694 -1.525 1.00 93.00 95 LEU A C 1
ATOM 759 O O . LEU A 1 95 ? 1.803 5.657 -2.568 1.00 93.00 95 LEU A O 1
ATOM 763 N N . LEU A 1 96 ? 0.102 4.907 -1.291 1.00 93.44 96 LEU A N 1
ATOM 764 C CA . LEU A 1 96 ? -0.437 3.936 -2.249 1.00 93.44 96 LEU A CA 1
ATOM 765 C C . LEU A 1 96 ? -1.076 4.607 -3.479 1.00 93.44 96 LEU A C 1
ATOM 767 O O . LEU A 1 96 ? -0.974 4.076 -4.584 1.00 93.44 96 LEU A O 1
ATOM 771 N N . SER A 1 97 ? -1.690 5.784 -3.317 1.00 91.25 97 SER A N 1
ATOM 772 C CA . SER A 1 97 ? -2.300 6.541 -4.417 1.00 91.25 97 SER A CA 1
ATOM 773 C C . SER A 1 97 ? -1.273 7.220 -5.327 1.00 91.25 97 SER A C 1
ATOM 775 O O . SER A 1 97 ? -1.597 7.585 -6.457 1.00 91.25 97 SER A O 1
ATOM 777 N N . ASN A 1 98 ? -0.005 7.317 -4.909 1.00 90.56 98 ASN A N 1
ATOM 778 C CA . ASN A 1 98 ? 1.056 7.915 -5.714 1.00 90.56 98 ASN A CA 1
ATOM 779 C C . ASN A 1 98 ? 1.355 7.094 -6.982 1.00 90.56 98 ASN A C 1
ATOM 781 O O . ASN A 1 98 ? 1.675 5.906 -6.897 1.00 90.56 98 ASN A O 1
ATOM 785 N N . ASN A 1 99 ? 1.304 7.740 -8.151 1.00 87.06 99 ASN A N 1
ATOM 786 C CA . ASN A 1 99 ? 1.460 7.098 -9.464 1.00 87.06 99 ASN A CA 1
ATOM 787 C C . ASN A 1 99 ? 2.806 6.391 -9.679 1.00 87.06 99 ASN A C 1
ATOM 789 O O . ASN A 1 99 ? 2.863 5.450 -10.461 1.00 87.06 99 ASN A O 1
ATOM 793 N N . TYR A 1 100 ? 3.854 6.795 -8.960 1.00 87.00 100 TYR A N 1
ATOM 794 C CA . TYR A 1 100 ? 5.184 6.187 -9.036 1.00 87.00 100 TYR A CA 1
ATOM 795 C C . TYR A 1 100 ? 5.377 5.017 -8.071 1.00 87.00 100 TYR A C 1
ATOM 797 O O . TYR A 1 100 ? 6.440 4.404 -8.057 1.00 87.00 100 TYR A O 1
ATOM 805 N N . PHE A 1 101 ? 4.381 4.704 -7.237 1.00 87.62 101 PHE A N 1
ATOM 806 C CA . PHE A 1 101 ? 4.447 3.520 -6.391 1.00 87.62 101 PHE A CA 1
ATOM 807 C C . PHE A 1 101 ? 4.240 2.262 -7.258 1.00 87.62 101 PHE A C 1
ATOM 809 O O . PHE A 1 10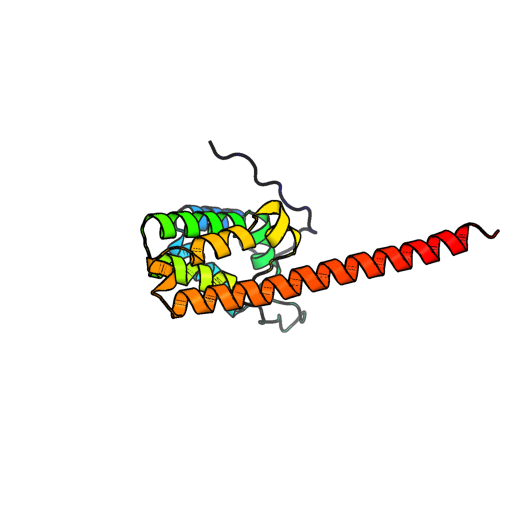1 ? 3.165 2.141 -7.862 1.00 87.62 101 PHE A O 1
ATOM 816 N N . PRO A 1 102 ? 5.216 1.334 -7.339 1.00 84.81 102 PRO A N 1
ATOM 817 C CA . PRO A 1 102 ? 5.217 0.284 -8.349 1.00 84.81 102 PRO A CA 1
ATOM 818 C C . PRO A 1 102 ? 4.457 -0.943 -7.846 1.00 84.81 102 PRO A C 1
ATOM 820 O O . PRO A 1 102 ? 5.038 -1.913 -7.365 1.00 84.81 102 PRO A O 1
ATOM 823 N N . PHE A 1 103 ? 3.131 -0.876 -7.944 1.00 85.19 103 PHE A N 1
ATOM 824 C CA . PHE A 1 103 ? 2.279 -2.055 -7.840 1.00 85.19 103 PHE A CA 1
ATOM 825 C C . PHE A 1 103 ? 2.139 -2.734 -9.199 1.00 85.19 103 PHE A C 1
ATOM 827 O O . PHE A 1 103 ? 1.853 -2.073 -10.197 1.00 85.19 103 PHE A O 1
ATOM 834 N N . ASP A 1 104 ? 2.266 -4.057 -9.203 1.00 86.19 104 ASP A N 1
ATOM 835 C CA . ASP A 1 104 ? 1.885 -4.918 -10.315 1.00 86.19 104 ASP A CA 1
ATOM 836 C C . ASP A 1 104 ? 0.662 -5.772 -9.955 1.00 86.19 104 ASP A C 1
ATOM 838 O O . ASP A 1 104 ? 0.237 -5.835 -8.796 1.00 86.19 104 ASP A O 1
ATOM 842 N N . ASN A 1 105 ? 0.082 -6.417 -10.970 1.00 87.12 105 ASN A N 1
ATOM 843 C CA . ASN A 1 105 ? -1.066 -7.308 -10.811 1.00 87.12 105 ASN A CA 1
ATOM 844 C C . ASN A 1 105 ? -0.814 -8.391 -9.745 1.00 87.12 105 ASN A C 1
ATOM 846 O O . ASN A 1 105 ? -1.686 -8.671 -8.926 1.00 87.12 105 ASN A O 1
ATOM 850 N N . GLU A 1 106 ? 0.402 -8.940 -9.706 1.00 87.44 106 GLU A N 1
ATOM 851 C CA . GLU A 1 106 ? 0.781 -10.002 -8.775 1.00 87.44 106 GLU A CA 1
ATOM 852 C C . GLU A 1 106 ? 0.718 -9.533 -7.311 1.00 87.44 106 GLU A C 1
ATOM 854 O O . GLU A 1 106 ? 0.123 -10.210 -6.473 1.00 87.44 106 GLU A O 1
ATOM 859 N N . LEU A 1 107 ? 1.241 -8.342 -6.987 1.00 87.06 107 LEU A N 1
ATOM 860 C CA . LEU A 1 107 ? 1.118 -7.762 -5.643 1.00 87.06 107 LEU A CA 1
ATOM 861 C C . LEU A 1 107 ? -0.333 -7.439 -5.296 1.00 87.06 107 LEU A C 1
ATOM 863 O O . LEU A 1 107 ? -0.773 -7.702 -4.175 1.00 87.06 107 LEU A O 1
ATOM 867 N N . ILE A 1 108 ? -1.060 -6.832 -6.236 1.00 88.75 108 ILE A N 1
ATOM 868 C CA . ILE A 1 108 ? -2.417 -6.332 -6.006 1.00 88.75 108 ILE A CA 1
ATOM 869 C C . ILE A 1 108 ? -3.383 -7.492 -5.737 1.00 88.75 108 ILE A C 1
ATOM 871 O O . ILE A 1 108 ? -4.132 -7.443 -4.757 1.00 88.75 108 ILE A O 1
ATOM 875 N N . VAL A 1 109 ? -3.371 -8.512 -6.597 1.00 86.06 109 VAL A N 1
ATOM 876 C CA . VAL A 1 109 ? -4.389 -9.571 -6.631 1.00 86.06 109 VAL A CA 1
ATOM 877 C C . VAL A 1 109 ? -3.935 -10.817 -5.878 1.00 86.06 109 VAL A C 1
ATOM 879 O O . VAL A 1 109 ? -4.694 -11.337 -5.063 1.00 86.06 109 VAL A O 1
ATOM 882 N N . ASN A 1 110 ? -2.705 -11.280 -6.103 1.00 84.50 110 ASN A N 1
ATOM 883 C CA . ASN A 1 110 ? -2.287 -12.617 -5.680 1.00 84.50 110 ASN A CA 1
ATOM 884 C C . ASN A 1 110 ? -1.566 -12.604 -4.328 1.00 84.50 110 ASN A C 1
ATOM 886 O O . ASN A 1 110 ? -2.014 -13.255 -3.381 1.00 84.50 110 ASN A O 1
ATOM 890 N N . GLU A 1 111 ? -0.475 -11.842 -4.210 1.00 90.06 111 GLU A N 1
ATOM 891 C CA . GLU A 1 111 ? 0.403 -11.899 -3.037 1.00 90.06 111 GLU A CA 1
ATOM 892 C C . GLU A 1 111 ? -0.203 -11.213 -1.811 1.00 90.06 111 GLU A C 1
ATOM 894 O O . GLU A 1 111 ? -0.207 -11.780 -0.717 1.00 90.06 111 GLU A O 1
ATOM 899 N N . LEU A 1 112 ? -0.712 -9.986 -1.968 1.00 92.62 112 LEU A N 1
ATOM 900 C CA . LEU A 1 112 ? -1.174 -9.182 -0.832 1.00 92.62 112 LEU A CA 1
ATOM 901 C C . LEU A 1 112 ? -2.693 -9.040 -0.757 1.00 92.62 112 LEU A C 1
ATOM 903 O O . LEU A 1 112 ? -3.191 -8.625 0.294 1.00 92.62 112 LEU A O 1
ATOM 907 N N . LYS A 1 113 ? -3.421 -9.383 -1.830 1.00 93.75 113 LYS A N 1
ATOM 908 C CA . LYS A 1 113 ? -4.886 -9.239 -1.936 1.00 93.75 113 LYS A CA 1
ATOM 909 C C . LYS A 1 113 ? -5.350 -7.844 -1.502 1.00 93.75 113 LYS A C 1
ATOM 911 O O . LYS A 1 113 ? -6.246 -7.679 -0.671 1.00 93.75 113 LYS A O 1
ATOM 916 N N . MET A 1 114 ? -4.666 -6.817 -2.006 1.00 93.50 114 MET A N 1
ATOM 917 C CA . MET A 1 114 ? -4.840 -5.441 -1.538 1.00 93.50 114 MET A CA 1
ATOM 918 C C . MET A 1 114 ? -6.211 -4.865 -1.908 1.00 93.50 114 MET A C 1
ATOM 920 O O . MET A 1 114 ? -6.720 -4.033 -1.162 1.00 93.50 114 MET A O 1
ATOM 924 N N . ILE A 1 115 ? -6.834 -5.319 -3.003 1.00 93.38 115 ILE A N 1
ATOM 925 C CA . ILE A 1 115 ? -8.199 -4.909 -3.383 1.00 93.38 115 ILE A CA 1
ATOM 926 C C . ILE A 1 115 ? -9.204 -5.318 -2.301 1.00 93.38 115 ILE A C 1
ATOM 928 O O . ILE A 1 115 ? -9.899 -4.461 -1.755 1.00 93.38 115 ILE A O 1
ATOM 932 N N . ASP A 1 116 ? -9.230 -6.602 -1.934 1.00 93.62 116 ASP A N 1
ATOM 933 C CA . ASP A 1 116 ? -10.137 -7.128 -0.905 1.00 93.62 116 ASP A CA 1
ATOM 934 C C . ASP A 1 116 ? -9.922 -6.434 0.442 1.00 93.62 116 ASP A C 1
ATOM 936 O O . ASP A 1 116 ? -10.877 -6.097 1.153 1.00 93.62 116 ASP A O 1
ATOM 940 N N . PHE A 1 117 ? -8.653 -6.179 0.776 1.00 95.38 117 PHE A N 1
ATOM 941 C CA . PHE A 1 117 ? -8.283 -5.437 1.972 1.00 95.38 117 PHE A CA 1
ATOM 942 C C . PHE A 1 117 ? -8.853 -4.011 1.956 1.00 95.38 117 PHE A C 1
ATOM 944 O O . PHE A 1 117 ? -9.518 -3.617 2.913 1.00 95.38 117 PHE A O 1
ATOM 951 N N . LEU A 1 118 ? -8.658 -3.248 0.874 1.00 95.69 118 LEU A N 1
ATOM 952 C CA . LEU A 1 118 ? -9.154 -1.872 0.767 1.00 95.69 118 LEU A CA 1
ATOM 953 C C . LEU A 1 118 ? -10.685 -1.796 0.761 1.00 95.69 118 LEU A C 1
ATOM 955 O O . LEU A 1 118 ? -11.246 -0.930 1.429 1.00 95.69 118 LEU A O 1
ATOM 959 N N . ILE A 1 119 ? -11.370 -2.731 0.095 1.00 94.81 119 ILE A N 1
ATOM 960 C CA . ILE A 1 119 ? -12.839 -2.836 0.135 1.00 94.81 119 ILE A CA 1
ATOM 961 C C . ILE A 1 119 ? -13.321 -3.100 1.568 1.00 94.81 119 ILE A C 1
ATOM 963 O O . ILE A 1 119 ? -14.322 -2.537 2.016 1.00 94.81 119 ILE A O 1
ATOM 967 N N . THR A 1 120 ? -12.617 -3.954 2.312 1.00 95.44 120 THR A N 1
ATOM 968 C CA . THR A 1 120 ? -12.949 -4.255 3.712 1.00 95.44 120 THR A CA 1
ATOM 969 C C . THR A 1 120 ? -12.690 -3.059 4.628 1.00 95.44 120 THR A C 1
ATOM 971 O O . THR A 1 120 ? -13.519 -2.757 5.490 1.00 95.44 120 THR A O 1
ATOM 974 N N . LEU A 1 121 ? -11.584 -2.342 4.416 1.00 94.69 121 LEU A N 1
ATOM 975 C CA . LEU A 1 121 ? -11.255 -1.108 5.128 1.00 94.69 121 LEU A CA 1
ATOM 976 C C . LEU A 1 121 ? -12.317 -0.028 4.876 1.00 94.69 121 LEU A C 1
ATOM 978 O O . LEU A 1 121 ? -12.830 0.568 5.820 1.00 94.69 121 LEU A O 1
ATOM 982 N N . GLN A 1 122 ? -12.727 0.169 3.622 1.00 95.00 122 GLN A N 1
ATOM 983 C CA . GLN A 1 122 ? -13.763 1.135 3.246 1.00 95.00 122 GLN A CA 1
ATOM 984 C C . GLN A 1 122 ? -15.127 0.813 3.875 1.00 95.00 122 GLN A C 1
ATOM 986 O O . GLN A 1 122 ? -15.956 1.701 4.062 1.00 95.00 122 GLN A O 1
ATOM 991 N N . LYS A 1 123 ? -15.386 -0.453 4.233 1.00 94.50 123 LYS A N 1
ATOM 992 C CA . LYS A 1 123 ? -16.647 -0.859 4.868 1.00 94.50 123 LYS A CA 1
ATOM 993 C C . LYS A 1 123 ? -16.770 -0.434 6.336 1.00 94.50 123 LYS A C 1
ATOM 995 O O . LYS A 1 123 ? -17.899 -0.411 6.834 1.00 94.50 123 LYS A O 1
ATOM 1000 N N . GLN A 1 124 ? -15.665 -0.090 6.999 1.00 95.06 124 GLN A N 1
ATOM 1001 C CA . GLN A 1 124 ? -15.652 0.331 8.403 1.00 95.06 124 GLN A CA 1
ATOM 1002 C C . GLN A 1 124 ? -16.448 1.627 8.593 1.00 95.06 124 GLN A C 1
ATOM 1004 O O . GLN A 1 124 ? -16.324 2.561 7.802 1.00 95.06 124 GLN A O 1
ATOM 1009 N N . SER A 1 125 ? -17.271 1.704 9.640 1.00 94.69 125 SER A N 1
ATOM 1010 C CA . SER A 1 125 ? -18.192 2.832 9.862 1.00 94.69 125 SER A CA 1
ATOM 1011 C C . SER A 1 125 ? -17.469 4.178 9.963 1.00 94.69 125 SER A C 1
ATOM 1013 O O . SER A 1 125 ? -17.872 5.143 9.315 1.00 94.69 125 SER A O 1
ATOM 1015 N N . TRP A 1 126 ? -16.372 4.235 10.719 1.00 94.38 126 TRP A N 1
ATOM 1016 C CA . TRP A 1 126 ? -15.589 5.458 10.893 1.00 94.38 126 TRP A CA 1
ATOM 1017 C C . TRP A 1 126 ? -14.832 5.864 9.619 1.00 94.38 126 TRP A C 1
ATOM 1019 O O . TRP A 1 126 ? -14.684 7.058 9.366 1.00 94.38 126 TRP A O 1
ATOM 1029 N N . ILE A 1 127 ? -14.432 4.902 8.777 1.00 94.19 127 ILE A N 1
ATOM 1030 C CA . ILE A 1 127 ? -13.852 5.171 7.451 1.00 94.19 127 ILE A CA 1
ATOM 1031 C C . ILE A 1 127 ? -14.918 5.742 6.518 1.00 94.19 127 ILE A C 1
ATOM 1033 O O . ILE A 1 127 ? -14.689 6.782 5.915 1.00 94.19 127 ILE A O 1
ATOM 1037 N N . LYS A 1 128 ? -16.108 5.126 6.445 1.00 91.56 128 LYS A N 1
ATOM 1038 C CA . LYS A 1 128 ? -17.225 5.624 5.616 1.00 91.56 128 LYS A CA 1
ATOM 1039 C C . LYS A 1 128 ? -17.617 7.061 5.942 1.00 91.56 128 LYS A C 1
ATOM 1041 O O . LYS A 1 128 ? -18.099 7.771 5.068 1.00 91.56 128 LYS A O 1
ATOM 1046 N N . SER A 1 129 ? -17.446 7.467 7.199 1.00 92.44 129 SER A N 1
ATOM 1047 C CA . SER A 1 129 ? -17.739 8.830 7.646 1.00 92.44 129 SER A CA 1
ATOM 1048 C C . SER A 1 129 ? -16.670 9.862 7.257 1.00 92.44 129 SER A C 1
ATOM 1050 O O . SER A 1 129 ? -16.915 11.058 7.388 1.00 92.44 129 SER A O 1
ATOM 1052 N N . ASP A 1 130 ? -15.501 9.423 6.781 1.00 94.75 130 ASP A N 1
ATOM 1053 C CA . ASP A 1 130 ? -14.388 10.283 6.381 1.00 94.75 130 ASP A CA 1
ATOM 1054 C C . ASP A 1 130 ? -14.272 10.333 4.850 1.00 94.75 130 ASP A C 1
ATOM 1056 O O . ASP A 1 130 ? -13.680 9.461 4.207 1.00 94.75 130 ASP A O 1
ATOM 1060 N N . SER A 1 131 ? -14.852 11.374 4.249 1.00 93.12 131 SER A N 1
ATOM 1061 C CA . SER A 1 131 ? -14.907 11.526 2.790 1.00 93.12 131 SER A CA 1
ATOM 1062 C C . SER A 1 131 ? -13.530 11.620 2.130 1.00 93.12 131 SER A C 1
ATOM 1064 O O . SER A 1 131 ? -13.384 11.213 0.978 1.00 93.12 131 SER A O 1
ATOM 1066 N N . ILE A 1 132 ? -12.513 12.115 2.845 1.00 93.44 132 ILE A N 1
ATOM 1067 C CA . ILE A 1 132 ? -11.147 12.229 2.322 1.00 93.44 132 ILE A CA 1
ATOM 1068 C C . ILE A 1 132 ? -10.551 10.832 2.167 1.00 93.44 132 ILE A C 1
ATOM 1070 O O . ILE A 1 132 ? -10.013 10.498 1.111 1.00 93.44 132 ILE A O 1
ATOM 1074 N N . ILE A 1 133 ? -10.679 10.004 3.205 1.00 94.38 133 ILE A N 1
ATOM 1075 C CA . ILE A 1 133 ? -10.177 8.629 3.192 1.00 94.38 133 ILE A CA 1
ATOM 1076 C C . ILE A 1 133 ? -10.925 7.787 2.153 1.00 94.38 133 ILE A C 1
ATOM 1078 O O . ILE A 1 133 ? -10.286 7.064 1.391 1.00 94.38 133 ILE A O 1
ATOM 1082 N N . VAL A 1 134 ? -12.256 7.899 2.086 1.00 95.25 134 VAL A N 1
ATOM 1083 C CA . VAL A 1 134 ? -13.073 7.181 1.090 1.00 95.25 134 VAL A CA 1
ATOM 1084 C C . VAL A 1 134 ? -12.626 7.525 -0.331 1.00 95.25 134 VAL A C 1
ATOM 1086 O O . VAL A 1 134 ? -12.365 6.617 -1.115 1.00 95.25 134 VAL A O 1
ATOM 1089 N N . ASN A 1 135 ? -12.449 8.814 -0.633 1.00 94.50 135 ASN A N 1
ATOM 1090 C CA . ASN A 1 135 ? -12.016 9.264 -1.953 1.00 94.50 135 ASN A CA 1
ATOM 1091 C C . ASN A 1 135 ? -10.600 8.774 -2.315 1.00 94.50 135 ASN A C 1
ATOM 1093 O O . ASN A 1 135 ? -10.358 8.385 -3.455 1.00 94.50 135 ASN A O 1
ATOM 1097 N N . GLU A 1 136 ? -9.658 8.750 -1.364 1.00 94.94 136 GLU A N 1
ATOM 1098 C CA . GLU A 1 136 ? -8.324 8.170 -1.598 1.00 94.94 136 GLU A CA 1
ATOM 1099 C C . GLU A 1 136 ? -8.404 6.667 -1.911 1.00 94.94 136 GLU A C 1
ATOM 1101 O O . GLU A 1 136 ? -7.734 6.199 -2.833 1.00 94.94 136 GLU A O 1
ATOM 1106 N N . ILE A 1 137 ? -9.252 5.908 -1.203 1.00 96.06 137 ILE A N 1
ATOM 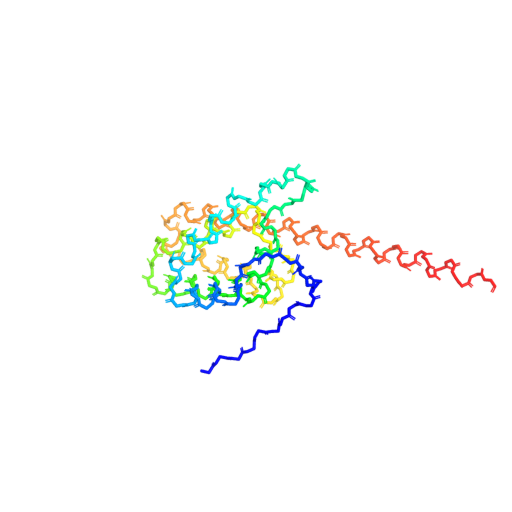1107 C CA . ILE A 1 137 ? -9.475 4.485 -1.504 1.00 96.06 137 ILE A CA 1
ATOM 1108 C C . ILE A 1 137 ? -10.040 4.318 -2.921 1.00 96.06 137 ILE A C 1
ATOM 1110 O O . ILE A 1 137 ? -9.520 3.502 -3.681 1.00 96.06 137 ILE A O 1
ATOM 1114 N N . ASP A 1 138 ? -11.040 5.111 -3.308 1.00 95.06 138 ASP A N 1
ATOM 1115 C CA . ASP A 1 138 ? -11.657 5.028 -4.638 1.00 95.06 138 ASP A CA 1
ATOM 1116 C C . ASP A 1 138 ? -10.660 5.338 -5.767 1.00 95.06 138 ASP A C 1
ATOM 1118 O O . ASP A 1 138 ? -10.642 4.649 -6.794 1.00 95.06 138 ASP A O 1
ATOM 1122 N N . ILE A 1 139 ? -9.779 6.328 -5.570 1.00 93.75 139 ILE A N 1
ATOM 1123 C CA . ILE A 1 139 ? -8.689 6.647 -6.505 1.00 93.75 139 ILE A CA 1
ATOM 1124 C C . ILE A 1 139 ? -7.749 5.447 -6.667 1.00 93.75 139 ILE A C 1
ATOM 1126 O O . ILE A 1 139 ? -7.406 5.079 -7.797 1.00 93.75 139 ILE A O 1
ATOM 1130 N N . ILE A 1 140 ? -7.341 4.825 -5.555 1.00 95.31 140 ILE A N 1
ATOM 1131 C CA . ILE A 1 140 ? -6.450 3.658 -5.567 1.00 95.31 140 ILE A CA 1
ATOM 1132 C C . ILE A 1 140 ? -7.111 2.490 -6.302 1.00 95.31 140 ILE A C 1
ATOM 1134 O O . ILE A 1 140 ? -6.513 1.940 -7.227 1.00 95.31 140 ILE A O 1
ATOM 1138 N N . LEU A 1 141 ? -8.350 2.146 -5.938 1.00 95.19 141 LEU A N 1
ATOM 1139 C CA . LEU A 1 141 ? -9.099 1.046 -6.549 1.00 95.19 141 LEU A CA 1
ATOM 1140 C C . LEU A 1 141 ? -9.286 1.265 -8.054 1.00 95.19 141 LEU A C 1
ATOM 1142 O O . LEU A 1 141 ? -8.998 0.371 -8.848 1.00 95.19 141 LEU A O 1
ATOM 1146 N N . THR A 1 142 ? -9.682 2.472 -8.465 1.00 94.19 142 THR A N 1
ATOM 1147 C CA . THR A 1 142 ? -9.842 2.826 -9.885 1.00 94.19 142 THR A CA 1
ATOM 1148 C C . THR A 1 142 ? -8.541 2.634 -10.659 1.00 94.19 142 THR A C 1
ATOM 1150 O O . THR A 1 142 ? -8.537 2.093 -11.765 1.00 94.19 142 THR A O 1
ATOM 1153 N N . ARG A 1 143 ? -7.415 3.076 -10.093 1.00 92.88 143 ARG A N 1
ATOM 1154 C CA . ARG A 1 143 ? -6.107 2.931 -10.733 1.00 92.88 143 ARG A CA 1
ATOM 1155 C C . ARG A 1 143 ? -5.677 1.469 -10.816 1.00 92.88 143 ARG A C 1
ATOM 1157 O O . ARG A 1 143 ? -5.189 1.048 -11.859 1.00 92.88 143 ARG A O 1
ATOM 1164 N N . TRP A 1 144 ? -5.825 0.704 -9.743 1.00 93.88 144 TRP A N 1
ATOM 1165 C CA . TRP A 1 144 ? -5.390 -0.691 -9.719 1.00 93.88 144 TRP A CA 1
ATOM 1166 C C . TRP A 1 144 ? -6.248 -1.587 -10.605 1.00 93.88 144 TRP A C 1
ATOM 1168 O O . TRP A 1 144 ? -5.692 -2.447 -11.280 1.00 93.88 144 TRP A O 1
ATOM 1178 N N . ASN A 1 145 ? -7.549 -1.320 -10.726 1.00 91.00 145 ASN A N 1
ATOM 1179 C CA . ASN A 1 145 ? -8.396 -2.004 -11.705 1.00 91.00 145 ASN A CA 1
ATOM 1180 C C . ASN A 1 145 ? -7.872 -1.815 -13.137 1.00 91.00 145 ASN A C 1
ATOM 1182 O O . ASN A 1 145 ? -7.761 -2.790 -13.874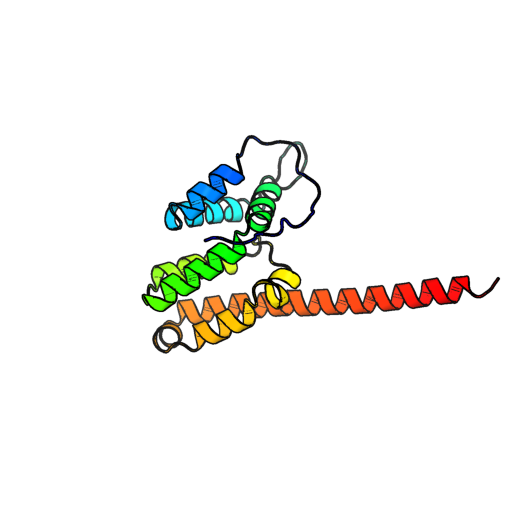 1.00 91.00 145 ASN A O 1
ATOM 1186 N N . LYS A 1 146 ? -7.424 -0.605 -13.507 1.00 90.88 146 LYS A N 1
ATOM 1187 C CA . LYS A 1 146 ? -6.790 -0.370 -14.820 1.00 90.88 146 LYS A CA 1
ATOM 1188 C C . LYS A 1 146 ? -5.506 -1.183 -15.015 1.00 90.88 146 LYS A C 1
ATOM 1190 O O . LYS A 1 146 ? -5.242 -1.638 -16.127 1.00 90.88 146 LYS A O 1
ATOM 1195 N N . ILE A 1 147 ? -4.699 -1.355 -13.962 1.00 88.38 147 ILE A N 1
ATOM 1196 C CA . ILE A 1 147 ? -3.483 -2.187 -14.010 1.00 88.38 147 ILE A CA 1
ATOM 1197 C C . ILE A 1 147 ? -3.871 -3.642 -14.288 1.00 88.38 147 ILE A C 1
ATOM 1199 O O . ILE A 1 147 ? -3.347 -4.233 -15.228 1.00 88.38 147 ILE A O 1
ATOM 1203 N N . ILE A 1 148 ? -4.832 -4.181 -13.531 1.00 87.81 148 ILE A N 1
ATOM 1204 C CA . ILE A 1 148 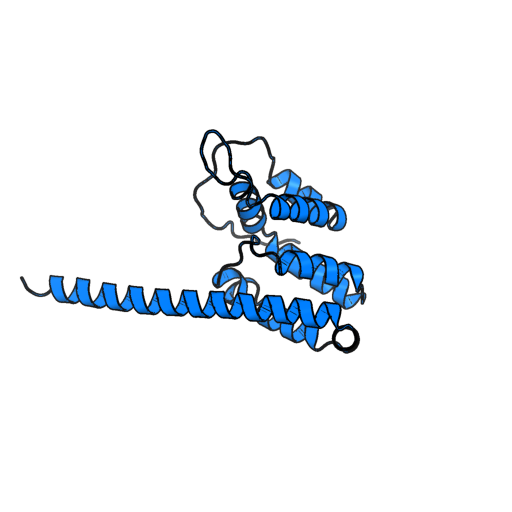? -5.324 -5.559 -13.675 1.00 87.81 148 ILE A CA 1
ATOM 1205 C C . ILE A 1 148 ? -5.869 -5.798 -15.094 1.00 87.81 148 ILE A C 1
ATOM 1207 O O . ILE A 1 148 ? -5.472 -6.755 -15.758 1.00 87.81 148 ILE A O 1
ATOM 1211 N N . GLU A 1 149 ? -6.724 -4.903 -15.597 1.00 87.69 149 GLU A N 1
ATOM 1212 C CA . GLU A 1 149 ? -7.292 -4.988 -16.952 1.00 87.69 149 GLU A CA 1
ATOM 1213 C C . GLU A 1 149 ? -6.212 -4.960 -18.044 1.00 87.69 149 GLU A C 1
ATOM 1215 O O . GLU A 1 149 ? -6.267 -5.717 -19.022 1.00 87.69 149 GLU A O 1
ATOM 1220 N N . THR A 1 150 ? -5.205 -4.098 -17.875 1.00 86.06 150 THR A N 1
ATOM 1221 C CA . THR A 1 150 ? -4.094 -3.980 -18.826 1.00 86.06 150 THR A CA 1
ATOM 1222 C C . THR A 1 150 ? -3.249 -5.251 -18.839 1.00 86.06 150 THR A C 1
ATOM 1224 O O . THR A 1 150 ? -2.940 -5.758 -19.920 1.00 86.06 150 THR A O 1
ATOM 1227 N N . SER A 1 151 ? -2.917 -5.798 -17.665 1.00 79.00 151 SER A N 1
ATOM 1228 C CA . SER A 1 151 ? -2.168 -7.052 -17.536 1.00 79.00 151 SER A CA 1
ATOM 1229 C C . SER A 1 151 ? -2.909 -8.222 -18.185 1.00 79.00 151 SER A C 1
ATOM 1231 O O . SER A 1 151 ? -2.328 -8.929 -19.006 1.00 79.00 151 SER A O 1
ATOM 1233 N N . PHE A 1 152 ? -4.213 -8.361 -17.925 1.00 71.69 152 PHE A N 1
ATOM 1234 C CA . PHE A 1 152 ? -5.042 -9.398 -18.545 1.00 71.69 152 PHE A CA 1
ATOM 1235 C C . PHE A 1 152 ? -5.058 -9.289 -20.079 1.00 71.69 152 PHE A C 1
ATOM 1237 O O . PHE A 1 152 ? -4.897 -10.273 -20.801 1.00 71.69 152 PHE A O 1
ATOM 1244 N N . THR A 1 153 ? -5.189 -8.069 -20.607 1.00 72.88 153 THR A N 1
ATOM 1245 C CA . THR A 1 153 ? -5.191 -7.832 -22.059 1.00 72.88 153 THR A CA 1
ATOM 1246 C C . THR A 1 153 ? -3.847 -8.186 -22.705 1.00 72.88 153 THR A C 1
ATOM 1248 O O . THR A 1 153 ? -3.815 -8.700 -23.827 1.00 72.88 153 THR A O 1
ATOM 1251 N N . GLN A 1 154 ? -2.730 -7.910 -22.027 1.00 68.50 154 GLN A N 1
ATOM 1252 C CA . GLN A 1 154 ? -1.393 -8.268 -22.508 1.00 68.50 154 GLN A CA 1
ATOM 1253 C C . GLN A 1 154 ? -1.188 -9.784 -22.534 1.00 68.50 154 GLN A C 1
ATOM 1255 O O . GLN A 1 154 ? -0.704 -10.300 -23.541 1.00 68.50 154 GLN A O 1
ATOM 1260 N N . GLU A 1 155 ? -1.617 -10.502 -21.495 1.00 71.06 155 GLU A N 1
ATOM 1261 C CA . GLU A 1 155 ? -1.555 -11.968 -21.455 1.00 71.06 155 GLU A CA 1
ATOM 1262 C C . GLU A 1 155 ? -2.334 -12.603 -22.614 1.00 71.06 155 GLU A C 1
ATOM 1264 O O . GLU A 1 155 ? -1.798 -13.453 -23.327 1.00 71.06 155 GLU A O 1
ATOM 1269 N N . VAL A 1 156 ? -3.557 -12.134 -22.885 1.00 65.19 156 VAL A N 1
ATOM 1270 C CA . VAL A 1 156 ? -4.372 -12.631 -24.010 1.00 65.19 156 VAL A CA 1
ATOM 1271 C C . VAL A 1 156 ? -3.698 -12.365 -25.362 1.00 65.19 156 VAL A C 1
ATOM 1273 O O . VAL A 1 156 ? -3.736 -13.215 -26.256 1.00 65.19 156 VAL A O 1
ATOM 1276 N N . LYS A 1 157 ? -3.065 -11.198 -25.540 1.00 65.50 157 LYS A N 1
ATOM 1277 C CA . LYS A 1 157 ? -2.322 -10.882 -26.771 1.00 65.50 157 LYS A CA 1
ATOM 1278 C C . LYS A 1 157 ? -1.100 -11.784 -26.948 1.00 65.50 157 LYS A C 1
ATOM 1280 O O . LYS A 1 157 ? -0.901 -12.292 -28.047 1.00 65.50 157 LYS A O 1
ATOM 1285 N N . LEU A 1 158 ? -0.318 -12.006 -25.891 1.00 65.12 158 LEU A N 1
ATOM 1286 C CA . LEU A 1 158 ? 0.858 -12.882 -25.929 1.00 65.12 158 LEU A CA 1
ATOM 1287 C C . LEU A 1 158 ? 0.479 -14.333 -26.232 1.00 65.12 158 LEU A C 1
ATOM 1289 O O . LEU A 1 158 ? 1.130 -14.965 -27.060 1.00 65.12 158 LEU A O 1
ATOM 1293 N N . GLN A 1 159 ? -0.609 -14.838 -25.641 1.00 59.78 159 GLN A N 1
ATOM 1294 C CA . GLN A 1 159 ? -1.124 -16.170 -25.964 1.00 59.78 159 GLN A CA 1
ATOM 1295 C C . GLN A 1 159 ? -1.466 -16.283 -27.451 1.00 59.78 159 GLN A C 1
ATOM 1297 O O . GLN A 1 159 ? -1.022 -17.222 -28.103 1.00 59.78 159 GLN A O 1
ATOM 1302 N N . ARG A 1 160 ? -2.179 -15.301 -28.022 1.00 57.56 160 ARG A N 1
ATOM 1303 C CA . ARG A 1 160 ? -2.508 -15.295 -29.459 1.00 57.56 160 ARG A CA 1
ATOM 1304 C C . ARG A 1 160 ? -1.264 -15.290 -30.349 1.00 57.56 160 ARG A C 1
ATOM 1306 O O . ARG A 1 160 ? -1.234 -16.040 -31.313 1.00 57.56 160 ARG A O 1
ATOM 1313 N N . VAL A 1 161 ? -0.241 -14.494 -30.031 1.00 60.34 161 VAL A N 1
ATOM 1314 C CA . VAL A 1 161 ? 1.022 -14.481 -30.797 1.00 60.34 161 VAL A CA 1
ATOM 1315 C C . VAL A 1 161 ? 1.738 -15.836 -30.709 1.00 60.34 161 VAL A C 1
ATOM 1317 O O . VAL A 1 161 ? 2.169 -16.357 -31.733 1.00 60.34 161 VAL A O 1
ATOM 1320 N N . GLY A 1 162 ? 1.778 -16.457 -29.526 1.00 55.25 162 GLY A N 1
ATOM 1321 C CA . GLY A 1 162 ? 2.344 -17.799 -29.348 1.00 55.25 162 GLY A CA 1
ATOM 1322 C C . GLY A 1 162 ? 1.584 -18.906 -30.092 1.00 55.25 162 GLY A C 1
ATOM 1323 O O . GLY A 1 162 ? 2.202 -19.879 -30.521 1.00 55.25 162 GLY A O 1
ATOM 1324 N N . PHE A 1 163 ? 0.268 -18.762 -30.293 1.00 52.41 163 PHE A N 1
ATOM 1325 C CA . PHE A 1 163 ? -0.506 -19.669 -31.152 1.00 52.41 163 PHE A CA 1
ATOM 1326 C C . PHE A 1 163 ? -0.082 -19.551 -32.625 1.00 52.41 163 PHE A C 1
ATOM 1328 O O . PHE A 1 163 ? 0.243 -20.566 -33.236 1.00 52.41 163 PHE A O 1
ATOM 1335 N N . TYR A 1 164 ? 0.023 -18.334 -33.170 1.00 55.97 164 TYR A N 1
ATOM 1336 C CA . TYR A 1 164 ? 0.428 -18.135 -34.570 1.00 55.97 164 TYR A CA 1
ATOM 1337 C C . TYR A 1 164 ? 1.881 -18.555 -34.857 1.00 55.97 164 TYR A C 1
ATOM 1339 O O . TYR A 1 164 ? 2.178 -19.042 -35.946 1.00 55.97 164 TYR A O 1
ATOM 1347 N N . GLU A 1 165 ? 2.801 -18.411 -33.897 1.00 53.25 165 GLU A N 1
ATOM 1348 C CA . GLU A 1 165 ? 4.190 -18.868 -34.069 1.00 53.25 165 GLU A CA 1
ATOM 1349 C C . GLU A 1 165 ? 4.353 -20.395 -33.997 1.00 53.25 165 GLU A C 1
ATOM 1351 O O . GLU A 1 165 ? 5.305 -20.931 -34.569 1.00 53.25 165 GLU A O 1
ATOM 1356 N N . ASN A 1 166 ? 3.445 -21.102 -33.316 1.00 53.81 166 ASN A N 1
ATOM 1357 C CA . ASN A 1 166 ? 3.467 -22.564 -33.230 1.00 53.81 166 ASN A CA 1
ATOM 1358 C C . ASN A 1 166 ? 2.770 -23.237 -34.421 1.00 53.81 166 ASN A C 1
ATOM 1360 O O . ASN A 1 166 ? 3.226 -24.296 -34.849 1.00 53.81 166 ASN A O 1
ATOM 1364 N N . GLU A 1 167 ? 1.736 -22.619 -34.998 1.00 51.84 167 GLU A N 1
ATOM 1365 C CA . GLU A 1 167 ? 1.110 -23.106 -36.238 1.00 51.84 167 GLU A CA 1
ATOM 1366 C C . GLU A 1 167 ? 2.068 -22.986 -37.438 1.00 51.84 167 GLU A C 1
ATOM 1368 O O . GLU A 1 167 ? 2.210 -23.930 -38.209 1.00 51.84 167 GLU A O 1
ATOM 1373 N N . ASN A 1 168 ? 2.855 -21.906 -37.522 1.00 48.78 168 ASN A N 1
ATOM 1374 C CA . ASN A 1 168 ? 3.850 -21.716 -38.590 1.00 48.78 168 ASN A CA 1
ATOM 1375 C C . ASN A 1 168 ? 5.106 -22.609 -38.488 1.00 48.78 168 ASN A C 1
ATOM 1377 O O . ASN A 1 168 ? 5.960 -22.557 -39.371 1.00 48.78 168 ASN A O 1
ATOM 1381 N N . LYS A 1 169 ? 5.267 -23.407 -37.424 1.00 50.38 169 LYS A N 1
ATOM 1382 C CA . LYS A 1 169 ? 6.391 -24.356 -37.273 1.00 50.38 169 LYS A CA 1
ATOM 1383 C C . LYS A 1 169 ? 5.999 -25.817 -37.502 1.00 50.38 169 LYS A C 1
ATOM 1385 O O . LYS A 1 169 ? 6.878 -26.673 -37.461 1.00 50.38 169 LYS A O 1
ATOM 1390 N N . GLN A 1 170 ? 4.716 -26.108 -37.726 1.00 50.16 170 GLN A N 1
ATOM 1391 C CA . GLN A 1 170 ? 4.234 -27.459 -38.046 1.00 50.16 170 GLN A CA 1
ATOM 1392 C C . GLN A 1 170 ? 4.028 -27.704 -39.551 1.00 50.16 170 GLN A C 1
ATOM 1394 O O . GLN A 1 170 ? 3.691 -28.822 -39.931 1.00 50.16 170 GLN A O 1
ATOM 1399 N N . GLU A 1 171 ? 4.301 -26.716 -40.407 1.00 46.56 171 GLU A N 1
ATOM 1400 C CA . GLU A 1 171 ? 4.338 -26.868 -41.868 1.00 46.56 171 GLU A CA 1
ATOM 1401 C C . GLU A 1 171 ? 5.780 -26.790 -42.407 1.00 46.56 171 GLU A C 1
ATOM 1403 O O . GLU A 1 171 ? 6.174 -25.768 -42.965 1.00 46.56 171 GLU A O 1
ATOM 1408 N N . ILE A 1 172 ? 6.582 -27.853 -42.241 1.00 42.69 172 ILE A N 1
ATOM 1409 C CA . ILE A 1 172 ? 7.739 -28.164 -43.114 1.00 42.69 172 ILE A CA 1
ATOM 1410 C C . ILE A 1 172 ? 7.847 -29.680 -43.278 1.00 42.69 172 ILE A C 1
ATOM 1412 O O . ILE A 1 172 ? 7.908 -30.376 -42.239 1.00 42.69 172 ILE A O 1
#

Sequence (172 aa):
MSEIFKSRSGPKPTSLDWNLKQFFQDFCKSPQKGLKEVKKLLSRAADVDPQTGQPLHEHKIHGFIELGGAAKIKELLDQYQSKEDKEGVHRCLKLLSNNYFPFDNELIVNELKMIDFLITLQKQSWIKSDSIIVNEIDIILTRWNKIIETSFTQEVKLQRVGFYENENKQEI

Secondary structure (DSSP, 8-state):
---------PPPPP-----HHHHHHHHHH-HHHHHHHHHHHHHTTT-B-TTT-SBSSHHHHHHHHHTTHHHHHHHHHHHHHHTT-HHHHHHHHHHHT-TTS---HIIIIIIS-HHHHHHHHHTSHHHHT-HHHHHHHHHHHHHHHHHHHHHHHHHHHHHHHHHHHHHTTS--

Organism: Reticulomyxa filosa (NCBI:txid46433)